Protein AF-A0A6P3ZCS9-F1 (afdb_monomer_lite)

Foldseek 3Di:
DPPPDPDDDPLVVLLVVLLVCLVVVHDCDVVNVVVPVVDPDDDLVSLLVSLLVLCVPQLAFPVNPPDPPDPDDDPPPPPDPVVVQVVCVVVVNDQDASNNRGDLVSLVSSLVSNVSSVVVCCPSVVDDDFLSSLLSNLLSCLSSVVVVVSVVSLVVCCPPPVRRNCDPVSVVSSVVSNVNRD

Radius of gyration: 18.43 Å; chains: 1; bounding box: 37×42×58 Å

Structure (mmCIF, N/CA/C/O backbone):
data_AF-A0A6P3ZCS9-F1
#
_entry.id   AF-A0A6P3ZCS9-F1
#
loop_
_atom_site.group_PDB
_atom_site.id
_atom_site.type_symbol
_atom_site.label_atom_id
_atom_site.label_alt_id
_atom_site.label_comp_id
_atom_site.label_asym_id
_atom_site.label_entity_id
_atom_site.label_seq_id
_atom_site.pdbx_PDB_ins_code
_atom_site.Cartn_x
_atom_site.Cartn_y
_atom_site.Cartn_z
_atom_site.occupancy
_atom_site.B_iso_or_equiv
_atom_site.auth_seq_id
_atom_site.auth_comp_id
_atom_site.auth_asym_id
_atom_site.auth_atom_id
_atom_site.pdbx_PDB_model_num
ATOM 1 N N . MET A 1 1 ? 21.134 29.056 2.744 1.00 33.09 1 MET A N 1
ATOM 2 C CA . MET A 1 1 ? 20.618 28.525 1.463 1.00 33.09 1 MET A CA 1
ATOM 3 C C . MET A 1 1 ? 19.295 27.826 1.720 1.00 33.09 1 MET A C 1
ATOM 5 O O . MET A 1 1 ? 19.280 26.776 2.348 1.00 33.09 1 MET A O 1
ATOM 9 N N . ILE A 1 2 ? 18.185 28.438 1.312 1.00 30.44 2 ILE A N 1
ATOM 10 C CA . ILE A 1 2 ? 16.867 27.798 1.343 1.00 30.44 2 ILE A CA 1
ATOM 11 C C . ILE A 1 2 ? 16.809 26.910 0.101 1.00 30.44 2 ILE A C 1
ATOM 13 O O . ILE A 1 2 ? 16.797 27.425 -1.012 1.00 30.44 2 ILE A O 1
ATOM 17 N N . ILE A 1 3 ? 16.833 25.589 0.285 1.00 31.48 3 ILE A N 1
ATOM 18 C CA . ILE A 1 3 ? 16.568 24.642 -0.801 1.00 31.48 3 ILE A CA 1
ATOM 19 C C . ILE A 1 3 ? 15.084 24.788 -1.137 1.00 31.48 3 ILE A C 1
ATOM 21 O O . ILE A 1 3 ? 14.209 24.279 -0.432 1.00 31.48 3 ILE A O 1
ATOM 25 N N . SER A 1 4 ? 14.797 25.562 -2.177 1.00 36.09 4 SER A N 1
ATOM 26 C CA . SER A 1 4 ? 13.486 25.655 -2.799 1.00 36.09 4 SER A CA 1
ATOM 27 C C . SER A 1 4 ? 13.073 24.253 -3.245 1.00 36.09 4 SER A C 1
ATOM 29 O O . SER A 1 4 ? 13.699 23.636 -4.104 1.00 36.09 4 SER A O 1
ATOM 31 N N . LYS A 1 5 ? 12.018 23.720 -2.622 1.00 42.19 5 LYS A N 1
ATOM 32 C CA . LYS A 1 5 ? 11.340 22.512 -3.105 1.00 42.19 5 LYS A CA 1
ATOM 33 C C . LYS A 1 5 ? 10.928 22.774 -4.557 1.00 42.19 5 LYS A C 1
ATOM 35 O O . LYS A 1 5 ? 10.315 23.818 -4.785 1.00 42.19 5 LYS A O 1
ATOM 40 N N . PRO A 1 6 ? 11.209 21.881 -5.520 1.00 42.66 6 PRO A N 1
ATOM 41 C CA . PRO A 1 6 ? 10.692 22.057 -6.867 1.00 42.66 6 PRO A CA 1
ATOM 42 C C . PRO A 1 6 ? 9.165 21.938 -6.805 1.00 42.66 6 PRO A C 1
ATOM 44 O O . PRO A 1 6 ? 8.604 20.858 -6.612 1.00 42.66 6 PRO A O 1
ATOM 47 N N . LEU A 1 7 ? 8.507 23.094 -6.871 1.00 48.47 7 LEU A N 1
ATOM 48 C CA . LEU A 1 7 ? 7.075 23.239 -7.070 1.00 48.47 7 LEU A CA 1
ATOM 49 C C . LEU A 1 7 ? 6.788 22.845 -8.525 1.00 48.47 7 LEU A C 1
ATOM 51 O O . LEU A 1 7 ? 7.455 23.335 -9.428 1.00 48.47 7 LEU A O 1
ATOM 55 N N . PHE A 1 8 ? 5.797 21.974 -8.715 1.00 45.19 8 PHE A N 1
ATOM 56 C CA . PHE A 1 8 ? 5.298 21.467 -10.003 1.00 45.19 8 PHE A CA 1
ATOM 57 C C . PHE A 1 8 ? 6.182 20.426 -10.697 1.00 45.19 8 PHE A C 1
ATOM 59 O O . PHE A 1 8 ? 6.884 20.669 -11.670 1.00 45.19 8 PHE A O 1
ATOM 66 N N . ARG A 1 9 ? 6.078 19.195 -10.197 1.00 54.91 9 ARG A N 1
ATOM 67 C CA . ARG A 1 9 ? 6.543 17.990 -10.883 1.00 54.91 9 ARG A CA 1
ATOM 68 C C . ARG A 1 9 ? 5.496 17.595 -11.932 1.00 54.91 9 ARG A C 1
ATOM 70 O O . ARG A 1 9 ? 4.351 17.374 -11.561 1.00 54.91 9 ARG A O 1
ATOM 77 N N . ASN A 1 10 ? 5.889 17.462 -13.200 1.00 57.50 10 ASN A N 1
ATOM 78 C CA . ASN A 1 10 ? 5.027 17.173 -14.366 1.00 57.50 10 ASN A CA 1
ATOM 79 C C . ASN A 1 10 ? 4.088 15.948 -14.247 1.00 57.50 10 ASN A C 1
ATOM 81 O O . ASN A 1 10 ? 3.240 15.749 -15.109 1.00 57.50 10 ASN A O 1
ATOM 85 N N . TYR A 1 11 ? 4.202 15.137 -13.191 1.00 64.06 11 TYR A N 1
ATOM 86 C CA . TYR A 1 11 ? 3.341 13.982 -12.922 1.00 64.06 11 TYR A CA 1
ATOM 87 C C . TYR A 1 11 ? 2.092 14.295 -12.074 1.00 64.06 11 TYR A C 1
ATOM 89 O O . TYR A 1 11 ? 1.208 13.446 -11.955 1.00 64.06 11 TYR A O 1
ATOM 97 N N . THR A 1 12 ? 1.990 15.482 -11.458 1.00 72.25 12 THR A N 1
ATOM 98 C CA . THR A 1 12 ? 0.801 15.885 -10.683 1.00 72.25 12 THR A CA 1
ATOM 99 C C . THR A 1 12 ? -0.527 15.787 -11.440 1.00 72.25 12 THR A C 1
ATOM 101 O O . THR A 1 12 ? -1.488 15.341 -10.811 1.00 72.25 12 THR A O 1
ATOM 104 N N . PRO A 1 13 ? -0.652 16.148 -12.736 1.00 78.12 13 PRO A N 1
ATOM 105 C CA . PRO A 1 13 ? -1.935 16.024 -13.430 1.00 78.12 13 PRO A CA 1
ATOM 106 C C . PRO A 1 13 ? -2.399 14.567 -13.534 1.00 78.12 13 PRO A C 1
ATOM 108 O O . PRO A 1 13 ? -3.564 14.282 -13.268 1.00 78.12 13 PRO A O 1
ATOM 111 N N . ILE A 1 14 ? -1.483 13.642 -13.821 1.00 80.25 14 ILE A N 1
ATOM 112 C CA . ILE A 1 14 ? -1.780 12.210 -13.963 1.00 80.25 14 ILE A CA 1
ATOM 113 C C . ILE A 1 14 ? -2.154 11.605 -12.613 1.00 80.25 14 ILE A C 1
ATOM 115 O O . ILE A 1 14 ? -3.175 10.929 -12.492 1.00 80.25 14 ILE A O 1
ATOM 119 N N . ALA A 1 15 ? -1.378 11.915 -11.571 1.00 81.75 15 ALA A N 1
ATOM 120 C CA . ALA A 1 15 ? -1.701 11.488 -10.216 1.00 81.75 15 ALA A CA 1
ATOM 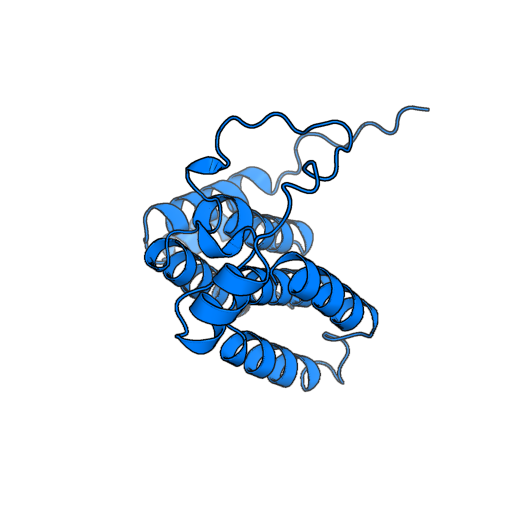121 C C . ALA A 1 15 ? -3.096 11.985 -9.790 1.00 81.75 15 ALA A C 1
ATOM 123 O O . ALA A 1 15 ? -3.881 11.215 -9.244 1.00 81.75 15 ALA A O 1
ATOM 124 N N . ASN A 1 16 ? -3.449 13.237 -10.101 1.00 84.25 16 ASN A N 1
ATOM 125 C CA . ASN A 1 16 ? -4.759 13.808 -9.777 1.00 84.25 16 ASN A CA 1
ATOM 126 C C . ASN A 1 16 ? -5.914 13.161 -10.560 1.00 84.25 16 ASN A C 1
ATOM 128 O O . ASN A 1 16 ? -6.985 12.946 -9.991 1.00 84.25 16 ASN A O 1
ATOM 132 N N . GLN A 1 17 ? -5.719 12.838 -11.842 1.00 86.06 17 GLN A N 1
ATOM 133 C CA . GLN A 1 17 ? -6.720 12.135 -12.657 1.00 86.06 17 GLN A CA 1
ATOM 134 C C . GLN A 1 17 ? -7.004 10.731 -12.110 1.00 86.06 17 GLN A C 1
ATOM 136 O O . GLN A 1 17 ? -8.166 10.351 -11.933 1.00 86.06 17 GLN A O 1
ATOM 141 N N . VAL A 1 18 ? -5.951 9.985 -11.770 1.00 88.06 18 VAL A N 1
ATOM 142 C CA . VAL A 1 18 ? -6.076 8.656 -11.157 1.00 88.06 18 VAL A CA 1
ATOM 143 C C . VAL A 1 18 ? -6.757 8.751 -9.795 1.00 88.06 18 VAL A C 1
ATOM 145 O O . VAL A 1 18 ? -7.712 8.021 -9.538 1.00 88.06 18 VAL A O 1
ATOM 148 N N . LEU A 1 19 ? -6.348 9.696 -8.946 1.00 88.00 19 LEU A N 1
ATOM 149 C CA . LEU A 1 19 ? -6.971 9.903 -7.636 1.00 88.00 19 LEU A CA 1
ATOM 150 C C . LEU A 1 19 ? -8.449 10.279 -7.749 1.00 88.00 19 LEU A C 1
ATOM 152 O O . LEU A 1 19 ? -9.268 9.801 -6.968 1.00 88.00 19 LEU A O 1
ATOM 156 N N . THR A 1 20 ? -8.815 11.093 -8.737 1.00 88.62 20 THR A N 1
ATOM 157 C CA . THR A 1 20 ? -10.216 11.449 -8.992 1.00 88.62 20 THR A CA 1
ATOM 158 C C . THR A 1 20 ? -11.020 10.221 -9.411 1.00 88.62 20 THR A C 1
ATOM 160 O O . THR A 1 20 ? -12.134 10.027 -8.930 1.00 88.62 20 THR A O 1
ATOM 163 N N . SER A 1 21 ? -10.441 9.352 -10.241 1.00 89.06 21 SER A N 1
ATOM 164 C CA . SER A 1 21 ? -11.065 8.088 -10.650 1.00 89.06 21 SER A CA 1
ATOM 165 C C . SER A 1 21 ? -11.267 7.149 -9.454 1.00 89.06 21 SER A C 1
ATOM 167 O O . SER A 1 21 ? -12.362 6.614 -9.280 1.00 89.06 21 SER A O 1
ATOM 169 N N . MET A 1 22 ? -10.268 7.039 -8.568 1.00 91.75 22 MET A N 1
ATOM 170 C CA . MET A 1 22 ? -10.375 6.295 -7.305 1.00 91.75 22 MET A CA 1
ATOM 171 C C . MET A 1 22 ? -11.500 6.838 -6.419 1.00 91.75 22 MET A C 1
ATOM 173 O O . MET A 1 22 ? -12.315 6.070 -5.912 1.00 91.75 22 MET A O 1
ATOM 177 N N . LEU A 1 23 ? -11.560 8.161 -6.235 1.00 89.25 23 LEU A N 1
ATOM 178 C CA . LEU A 1 23 ? -12.569 8.823 -5.400 1.00 89.25 23 LEU A CA 1
ATOM 179 C C . LEU A 1 23 ? -13.984 8.665 -5.958 1.00 89.25 23 LEU A C 1
ATOM 181 O O . LEU A 1 23 ? -14.934 8.519 -5.194 1.00 89.25 23 LEU A O 1
ATOM 185 N N . GLN A 1 24 ? -14.122 8.668 -7.282 1.00 89.69 24 GLN A N 1
ATOM 186 C CA . GLN A 1 24 ? -15.387 8.421 -7.971 1.00 89.69 24 GLN A CA 1
ATOM 187 C C . GLN A 1 24 ? -15.727 6.930 -8.080 1.00 89.69 24 GLN A C 1
ATOM 189 O O . GLN A 1 24 ? -16.755 6.594 -8.666 1.00 89.69 24 GLN A O 1
ATOM 194 N N . ASN A 1 25 ? -14.887 6.041 -7.535 1.00 89.38 25 ASN A N 1
ATOM 195 C CA . ASN A 1 25 ? -15.047 4.594 -7.618 1.00 89.38 25 ASN A CA 1
ATOM 196 C C . ASN A 1 25 ? -15.217 4.097 -9.071 1.00 89.38 25 ASN A C 1
ATOM 198 O O . ASN A 1 25 ? -15.995 3.181 -9.339 1.00 89.38 25 ASN A O 1
ATOM 202 N N . ARG A 1 26 ? -14.511 4.726 -10.018 1.00 87.88 26 ARG A N 1
ATOM 203 C CA . ARG A 1 26 ? -14.522 4.357 -11.439 1.00 87.88 26 ARG A CA 1
ATOM 204 C C . ARG A 1 26 ? -13.403 3.352 -11.734 1.00 87.88 26 ARG A C 1
ATOM 206 O O . ARG A 1 26 ? -12.346 3.451 -11.114 1.00 87.88 26 ARG A O 1
ATOM 213 N N . PRO A 1 27 ? -13.617 2.395 -12.653 1.00 85.19 27 PRO A N 1
ATOM 214 C CA . PRO A 1 27 ? -12.563 1.477 -13.072 1.00 85.19 27 PRO A CA 1
ATOM 215 C C . PRO A 1 27 ? -11.426 2.232 -13.771 1.00 85.19 27 PRO A C 1
ATOM 217 O O . PRO A 1 27 ? -11.658 3.254 -14.425 1.00 85.19 27 PRO A O 1
ATOM 220 N N . PHE A 1 28 ? -10.202 1.712 -13.664 1.00 83.25 28 PHE A N 1
ATOM 221 C CA . PHE A 1 28 ? -9.066 2.217 -14.434 1.00 83.25 28 PHE A CA 1
ATOM 222 C C . PHE A 1 28 ? -9.147 1.698 -15.880 1.00 83.25 28 PHE A C 1
ATOM 224 O O . PHE A 1 28 ? -8.565 0.676 -16.229 1.00 83.25 28 PHE A O 1
ATOM 231 N N . ASP A 1 29 ? -9.947 2.371 -16.707 1.00 73.00 29 ASP A N 1
ATOM 232 C CA . ASP A 1 29 ? -10.258 1.931 -18.072 1.00 73.00 29 ASP A CA 1
ATOM 233 C C . ASP A 1 29 ? -9.074 2.098 -19.050 1.00 73.00 29 ASP A C 1
ATOM 235 O O . ASP A 1 29 ? -8.198 2.947 -18.864 1.00 73.00 29 ASP A O 1
ATOM 239 N N . ALA A 1 30 ? -9.073 1.337 -20.147 1.00 63.94 30 ALA A N 1
ATOM 240 C CA . ALA A 1 30 ? -8.064 1.408 -21.205 1.00 63.94 30 ALA A CA 1
ATOM 241 C C . ALA A 1 30 ? -8.014 2.794 -21.878 1.00 63.94 30 ALA A C 1
ATOM 243 O O . ALA A 1 30 ? -6.956 3.235 -22.322 1.00 63.94 30 ALA A O 1
ATOM 244 N N . VAL A 1 31 ? -9.135 3.526 -21.901 1.00 63.00 31 VAL A N 1
ATOM 245 C CA . VAL A 1 31 ? -9.201 4.916 -22.390 1.00 63.00 31 VAL A CA 1
ATOM 246 C C . VAL A 1 31 ? -8.459 5.873 -21.451 1.00 63.00 31 VAL A C 1
ATOM 248 O O . VAL A 1 31 ? -7.712 6.740 -21.913 1.00 63.00 31 VAL A O 1
ATOM 251 N N . LEU A 1 32 ? -8.597 5.683 -20.131 1.00 68.06 32 LEU A N 1
ATOM 252 C CA . LEU A 1 32 ? -7.790 6.402 -19.142 1.00 68.06 32 LEU A CA 1
ATOM 253 C C . LEU A 1 32 ? -6.311 6.053 -19.347 1.00 68.06 32 LEU A C 1
ATOM 255 O O . LEU A 1 32 ? -5.476 6.956 -19.385 1.00 68.06 32 LEU A O 1
ATOM 259 N N . ALA A 1 33 ? -6.003 4.773 -19.580 1.00 63.91 33 ALA A N 1
ATOM 260 C CA . ALA A 1 33 ? -4.645 4.328 -19.860 1.00 63.91 33 ALA A CA 1
ATOM 261 C C . ALA A 1 33 ? -4.056 4.982 -21.118 1.00 63.91 33 ALA A C 1
ATOM 263 O O . ALA A 1 33 ? -2.931 5.465 -21.065 1.00 63.91 33 ALA A O 1
ATOM 264 N N . GLY A 1 34 ? -4.823 5.091 -22.206 1.00 61.16 34 GLY A N 1
ATOM 265 C CA . GLY A 1 34 ? -4.412 5.759 -23.443 1.00 61.16 34 GLY A CA 1
ATOM 266 C C . GLY A 1 34 ? -4.150 7.257 -23.265 1.00 61.16 34 GLY A C 1
ATOM 267 O O . GLY A 1 34 ? -3.137 7.759 -23.744 1.00 61.16 34 GLY A O 1
ATOM 268 N N . SER A 1 35 ? -5.003 7.959 -22.508 1.00 61.81 35 SER A N 1
ATOM 269 C CA . SER A 1 35 ? -4.813 9.389 -22.201 1.00 61.81 35 SER A CA 1
ATOM 270 C C . SER A 1 35 ? -3.584 9.668 -21.323 1.00 61.81 35 SER A C 1
ATOM 272 O O . SER A 1 35 ? -2.949 10.714 -21.442 1.00 61.81 35 SER A O 1
ATOM 274 N N . VAL A 1 36 ? -3.225 8.712 -20.459 1.00 62.53 36 VAL A N 1
ATOM 275 C CA . VAL A 1 36 ? -2.048 8.781 -19.586 1.00 62.53 36 VAL A CA 1
ATOM 276 C C . VAL A 1 36 ? -0.782 8.327 -20.329 1.00 62.53 36 VAL A C 1
ATOM 278 O O . VAL A 1 36 ? 0.287 8.904 -20.131 1.00 62.53 36 VAL A O 1
ATOM 281 N N . ALA A 1 37 ? -0.894 7.341 -21.226 1.00 58.47 37 ALA A N 1
ATOM 282 C CA . ALA A 1 37 ? 0.208 6.754 -21.994 1.00 58.47 37 ALA A CA 1
ATOM 283 C C . ALA A 1 37 ? 0.780 7.689 -23.069 1.00 58.47 37 ALA A C 1
ATOM 285 O O . ALA A 1 37 ? 1.969 7.606 -23.364 1.00 58.47 37 ALA A O 1
ATOM 286 N N . THR A 1 38 ? -0.011 8.625 -23.614 1.00 56.47 38 THR A N 1
ATOM 287 C CA . THR A 1 38 ? 0.497 9.652 -24.550 1.00 56.47 38 THR A CA 1
ATOM 288 C C . THR A 1 38 ? 1.551 10.576 -23.927 1.00 56.47 38 THR A C 1
ATOM 290 O O . THR A 1 38 ? 2.255 11.292 -24.635 1.00 56.47 38 THR A O 1
ATOM 293 N N . SER A 1 39 ? 1.705 10.523 -22.602 1.00 55.09 39 SER A N 1
ATOM 294 C CA . SER A 1 39 ? 2.820 11.091 -21.851 1.00 55.09 39 SER A CA 1
ATOM 295 C C . SER A 1 39 ? 3.642 9.970 -21.200 1.00 55.09 39 SER A C 1
ATOM 297 O O . SER A 1 39 ?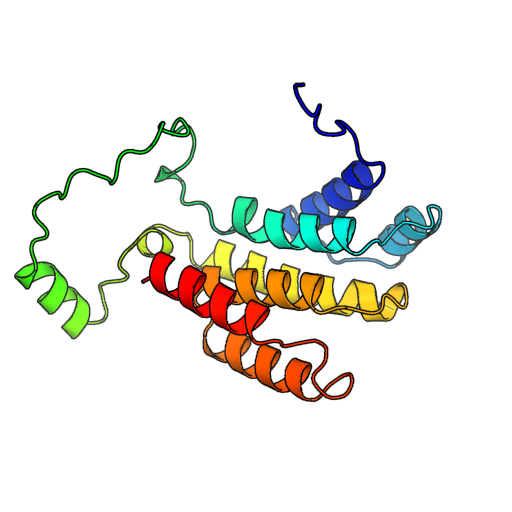 3.222 9.417 -20.190 1.00 55.09 39 SER A O 1
ATOM 299 N N . ASN A 1 40 ? 4.828 9.643 -21.724 1.00 54.66 40 ASN A N 1
ATOM 300 C CA . ASN A 1 40 ? 5.818 8.726 -21.118 1.00 54.66 40 ASN A CA 1
ATOM 301 C C . ASN A 1 40 ? 6.155 9.075 -19.641 1.00 54.66 40 ASN A C 1
ATOM 303 O O . ASN A 1 40 ? 7.141 9.771 -19.403 1.00 54.66 40 ASN A O 1
ATOM 307 N N . SER A 1 41 ? 5.370 8.682 -18.627 1.00 68.75 41 SER A N 1
ATOM 308 C CA . SER A 1 41 ? 5.440 9.431 -17.349 1.00 68.75 41 SER A CA 1
ATOM 309 C C . SER A 1 41 ? 5.118 8.696 -16.045 1.00 68.75 41 SER A C 1
ATOM 311 O O . SER A 1 41 ? 5.041 9.346 -14.997 1.00 68.75 41 SER A O 1
ATOM 313 N N . TRP A 1 42 ? 5.017 7.364 -16.033 1.00 81.38 42 TRP A N 1
ATOM 314 C CA . TRP A 1 42 ? 5.001 6.643 -14.756 1.00 81.38 42 TRP A CA 1
ATOM 315 C C . TRP A 1 42 ? 6.413 6.536 -14.187 1.00 81.38 42 TRP A C 1
ATOM 317 O O . TRP A 1 42 ? 7.186 5.645 -14.525 1.00 81.38 42 TRP A O 1
ATOM 327 N N . THR A 1 43 ? 6.755 7.479 -13.312 1.00 88.88 43 THR A N 1
ATOM 328 C CA . THR A 1 43 ? 7.980 7.423 -12.513 1.00 88.88 43 THR A CA 1
ATOM 329 C C . THR A 1 43 ? 7.702 6.834 -11.133 1.00 88.88 43 THR A C 1
ATOM 331 O O . THR A 1 43 ? 6.570 6.857 -10.638 1.00 88.88 43 THR A O 1
ATOM 334 N N . THR A 1 44 ? 8.758 6.360 -10.466 1.00 91.62 44 THR A N 1
ATOM 335 C CA . THR A 1 44 ? 8.717 5.926 -9.055 1.00 91.62 44 THR A CA 1
ATOM 336 C C . THR A 1 44 ? 8.022 6.964 -8.177 1.00 91.62 44 THR A C 1
ATOM 338 O O . THR A 1 44 ? 7.218 6.633 -7.306 1.00 91.62 44 THR A O 1
ATOM 341 N N . GLU A 1 45 ? 8.301 8.238 -8.426 1.00 90.50 45 GLU A N 1
ATOM 342 C CA . GLU A 1 45 ? 7.743 9.377 -7.716 1.00 90.50 45 GLU A CA 1
ATOM 343 C C . GLU A 1 45 ? 6.241 9.537 -7.941 1.00 90.50 45 GLU A C 1
ATOM 345 O O . GLU A 1 45 ? 5.522 9.811 -6.980 1.00 90.50 45 GLU A O 1
ATOM 350 N N . ALA A 1 46 ? 5.780 9.380 -9.185 1.00 89.81 46 ALA A N 1
ATOM 351 C CA . ALA A 1 46 ? 4.376 9.514 -9.552 1.00 89.81 46 ALA A CA 1
ATOM 352 C C . ALA A 1 46 ? 3.533 8.425 -8.877 1.00 89.81 46 ALA A C 1
ATOM 354 O O . ALA A 1 46 ? 2.562 8.732 -8.185 1.00 89.81 46 ALA A O 1
ATOM 355 N N . VAL A 1 47 ? 3.969 7.167 -8.993 1.00 92.69 47 VAL A N 1
ATOM 356 C CA . VAL A 1 47 ? 3.325 6.012 -8.346 1.00 92.69 47 VAL A CA 1
ATOM 357 C C . VAL A 1 47 ? 3.318 6.185 -6.827 1.00 92.69 47 VAL A C 1
ATOM 359 O O . VAL A 1 47 ? 2.279 6.043 -6.184 1.00 92.69 47 VAL A O 1
ATOM 362 N N . SER A 1 48 ? 4.456 6.579 -6.248 1.00 93.69 48 SER A N 1
ATOM 363 C CA . SER A 1 48 ? 4.561 6.828 -4.807 1.00 93.69 48 SER A CA 1
ATOM 364 C C . SER A 1 48 ? 3.617 7.937 -4.331 1.00 93.69 48 SER A C 1
ATOM 366 O O . SER A 1 48 ? 3.055 7.832 -3.244 1.00 93.69 48 SER A O 1
ATOM 368 N N . GLU A 1 49 ? 3.430 9.012 -5.104 1.00 91.69 49 GLU A N 1
ATOM 369 C CA . GLU A 1 49 ? 2.530 10.102 -4.707 1.00 91.69 49 GLU A CA 1
ATOM 370 C C . GLU A 1 49 ? 1.058 9.686 -4.746 1.00 91.69 49 GLU A C 1
ATOM 372 O O . GLU A 1 49 ? 0.308 10.059 -3.839 1.00 91.69 49 GLU A O 1
ATOM 377 N N . VAL A 1 50 ? 0.651 8.879 -5.732 1.00 93.62 50 VAL A N 1
ATOM 378 C CA . VAL A 1 50 ? -0.701 8.300 -5.770 1.00 93.62 50 VAL A CA 1
ATOM 379 C C . VAL A 1 50 ? -0.929 7.430 -4.533 1.00 93.62 50 VAL A C 1
ATOM 381 O O . VAL A 1 50 ? -1.885 7.667 -3.794 1.00 93.62 50 VAL A O 1
ATOM 384 N N . LEU A 1 51 ? -0.011 6.504 -4.231 1.00 95.12 51 LEU A N 1
ATOM 385 C CA . LEU A 1 51 ? -0.108 5.622 -3.061 1.00 95.12 51 LEU A CA 1
ATOM 386 C C . LEU A 1 51 ? -0.183 6.412 -1.744 1.00 95.12 51 LEU A C 1
ATOM 388 O O . LEU A 1 51 ? -1.090 6.199 -0.937 1.00 95.12 51 LEU A O 1
ATOM 392 N N . ARG A 1 52 ? 0.696 7.404 -1.541 1.00 91.81 52 ARG A N 1
ATOM 393 C CA . ARG A 1 52 ? 0.643 8.282 -0.354 1.00 91.81 52 ARG A CA 1
ATOM 394 C C . ARG A 1 52 ? -0.674 9.038 -0.246 1.00 91.81 52 ARG A C 1
ATOM 396 O O . ARG A 1 52 ? -1.161 9.285 0.860 1.00 91.81 52 ARG A O 1
ATOM 403 N N . SER A 1 53 ? -1.236 9.433 -1.382 1.00 91.88 53 SER A N 1
ATOM 404 C CA . SER A 1 53 ? -2.485 10.182 -1.440 1.00 91.88 53 SER A CA 1
ATOM 405 C C . SER A 1 53 ? -3.692 9.332 -1.057 1.00 91.88 53 SER A C 1
ATOM 407 O O . SER A 1 53 ? -4.590 9.865 -0.408 1.00 91.88 53 SER A O 1
ATOM 409 N N . VAL A 1 54 ? -3.688 8.019 -1.317 1.00 93.19 54 VAL A N 1
ATOM 410 C CA . VAL A 1 54 ? -4.760 7.112 -0.859 1.00 93.19 54 VAL A CA 1
ATOM 411 C C . VAL A 1 54 ? -4.976 7.248 0.646 1.00 93.19 54 VAL A C 1
ATOM 413 O O . VAL A 1 54 ? -6.083 7.537 1.098 1.00 93.19 54 VAL A O 1
ATOM 416 N N . SER A 1 55 ? -3.901 7.144 1.432 1.00 88.06 55 SER A N 1
ATOM 417 C CA . SER A 1 55 ? -3.997 7.288 2.890 1.00 88.06 55 SER A CA 1
ATOM 418 C C . SER A 1 55 ? -4.503 8.670 3.316 1.00 88.06 55 SER A C 1
ATOM 420 O O . SER A 1 55 ? -5.182 8.799 4.332 1.00 88.06 55 SER A O 1
ATOM 422 N N . ARG A 1 56 ? -4.195 9.724 2.549 1.00 87.12 56 ARG A N 1
ATOM 423 C CA . ARG A 1 56 ? -4.668 11.083 2.845 1.00 87.12 56 ARG A CA 1
ATOM 424 C C . ARG A 1 56 ? -6.155 11.251 2.549 1.00 87.12 56 ARG A C 1
ATOM 426 O O . ARG A 1 56 ? -6.821 11.922 3.320 1.00 87.12 56 ARG A O 1
ATOM 433 N N . PHE A 1 57 ? -6.675 10.678 1.472 1.00 88.31 57 PHE A N 1
ATOM 434 C CA . PHE A 1 57 ? -8.058 10.928 1.063 1.00 88.31 57 PHE A CA 1
ATOM 435 C C . PHE A 1 57 ? -9.060 9.919 1.631 1.00 88.31 57 PHE A C 1
ATOM 437 O O . PHE A 1 57 ? -10.171 10.306 1.986 1.00 88.31 57 PHE A O 1
ATOM 444 N N . PHE A 1 58 ? -8.673 8.650 1.767 1.00 89.81 58 PHE A N 1
ATOM 445 C CA . PHE A 1 58 ? -9.582 7.586 2.201 1.00 89.81 58 PHE A CA 1
ATOM 446 C C . PHE A 1 58 ? -9.520 7.313 3.705 1.00 89.81 58 PHE A C 1
ATOM 448 O O . PHE A 1 58 ? -10.516 6.890 4.287 1.00 89.81 58 PHE A O 1
ATOM 455 N N . PHE A 1 59 ? -8.369 7.544 4.352 1.00 87.88 59 PHE A N 1
ATOM 456 C CA . PHE A 1 59 ? -8.158 7.155 5.757 1.00 87.88 59 PHE A CA 1
ATOM 457 C C . PHE A 1 59 ? -8.235 8.345 6.724 1.00 87.88 59 PHE A C 1
ATOM 459 O O . PHE A 1 59 ? -8.001 8.195 7.924 1.00 87.88 59 PHE A O 1
ATOM 466 N N . GLN A 1 60 ? -8.545 9.549 6.242 1.00 80.19 60 GLN A N 1
ATOM 467 C CA . GLN A 1 60 ? -8.770 10.685 7.130 1.00 80.19 60 GLN A CA 1
ATOM 468 C C . GLN A 1 60 ? -10.100 10.534 7.865 1.00 80.19 60 GLN A C 1
ATOM 470 O O . GLN A 1 60 ? -11.153 10.338 7.260 1.00 80.19 60 GLN A O 1
ATOM 475 N N . SER A 1 61 ? -10.059 10.682 9.191 1.00 70.50 61 SER A N 1
ATOM 476 C CA . SER A 1 61 ? -11.295 10.826 9.957 1.00 70.50 61 SER A CA 1
ATOM 477 C C . SER A 1 61 ? -11.921 12.197 9.668 1.00 70.50 61 SER A C 1
ATOM 479 O O . SER A 1 61 ? -11.189 13.192 9.563 1.00 70.50 61 SER A O 1
ATOM 481 N N . PRO A 1 62 ? -13.256 12.319 9.659 1.00 64.38 62 PRO A N 1
ATOM 482 C CA . PRO A 1 62 ? -13.923 13.622 9.603 1.00 64.38 62 PRO A CA 1
ATOM 483 C C . PRO A 1 62 ? -13.455 14.571 10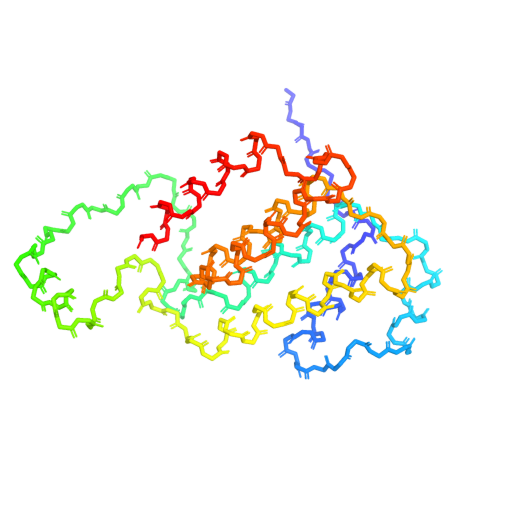.721 1.00 64.38 62 PRO A C 1
ATOM 485 O O . PRO A 1 62 ? -13.362 15.777 10.526 1.00 64.38 62 PRO A O 1
ATOM 488 N N . ARG A 1 63 ? -13.060 14.014 11.876 1.00 62.19 63 ARG A N 1
ATOM 489 C CA . ARG A 1 63 ? -12.532 14.750 13.041 1.00 62.19 63 ARG A CA 1
ATOM 490 C C . ARG A 1 63 ? -11.138 15.354 12.822 1.00 62.19 63 ARG A C 1
ATOM 492 O O . ARG A 1 63 ? -10.663 16.113 13.665 1.00 62.19 63 ARG A O 1
ATOM 499 N N . SER A 1 64 ? -10.459 14.993 11.734 1.00 59.72 64 SER A N 1
ATOM 500 C CA . SER A 1 64 ? -9.123 15.491 11.382 1.00 59.72 64 SER A CA 1
ATOM 501 C C . SER A 1 64 ? -9.123 16.602 10.326 1.00 59.72 64 SER A C 1
ATOM 503 O O . SER A 1 64 ? -8.075 17.203 10.089 1.00 59.72 64 SER A O 1
ATOM 505 N N . ILE A 1 65 ? -10.283 16.932 9.746 1.00 59.09 65 ILE A N 1
ATOM 506 C CA . ILE A 1 65 ? -10.433 18.010 8.760 1.00 59.09 65 ILE A CA 1
ATOM 507 C C . ILE A 1 65 ? -10.340 19.369 9.473 1.00 59.09 65 ILE A C 1
ATOM 509 O O . ILE A 1 65 ? -10.994 19.595 10.487 1.00 59.09 65 ILE A O 1
ATOM 513 N N . GLY A 1 66 ? -9.498 20.275 8.966 1.00 53.75 66 GLY A N 1
ATOM 514 C CA . GLY A 1 66 ? -9.351 21.637 9.500 1.00 53.75 66 GLY A CA 1
ATOM 515 C C . GLY A 1 66 ? -8.444 21.781 10.731 1.00 53.75 66 GLY A C 1
ATOM 516 O O . GLY A 1 66 ? -8.262 22.895 11.220 1.00 53.75 66 GLY A O 1
ATOM 517 N N . ARG A 1 67 ? -7.819 20.702 11.230 1.00 55.06 67 ARG A N 1
ATOM 518 C CA . ARG A 1 67 ? -6.806 20.826 12.293 1.00 55.06 67 ARG A CA 1
ATOM 519 C C . ARG A 1 67 ? -5.516 21.396 11.701 1.00 55.06 67 ARG A C 1
ATOM 521 O O . ARG A 1 67 ? -4.933 20.809 10.790 1.00 55.06 67 ARG A O 1
ATOM 528 N N . GLN A 1 68 ? -5.052 22.531 12.224 1.00 55.22 68 GLN A N 1
ATOM 529 C CA . GLN A 1 68 ? -3.745 23.082 11.861 1.00 55.22 68 GLN A CA 1
ATOM 530 C C . GLN A 1 68 ? -2.645 22.047 12.150 1.00 55.22 68 GLN A C 1
ATOM 532 O O . GLN A 1 68 ? -2.699 21.341 13.161 1.00 55.22 68 GLN A O 1
ATOM 537 N N . LYS A 1 69 ? -1.629 21.960 11.276 1.00 49.38 69 LYS A N 1
ATOM 538 C CA . LYS A 1 69 ? -0.389 21.225 11.573 1.00 49.38 69 LYS A CA 1
ATOM 539 C C . LYS A 1 69 ? 0.282 21.909 12.762 1.00 49.38 69 LYS A C 1
ATOM 541 O O . LYS A 1 69 ? 1.034 22.862 12.586 1.00 49.38 69 LYS A O 1
ATOM 546 N N . GLY A 1 70 ? -0.034 21.450 13.968 1.00 51.97 70 GLY A N 1
ATOM 547 C CA . GLY A 1 70 ? 0.577 21.960 15.185 1.00 51.97 70 GLY A CA 1
ATOM 548 C C . GLY A 1 70 ? 2.094 21.794 15.126 1.00 51.97 70 GLY A C 1
ATOM 549 O O . GLY A 1 70 ? 2.608 20.757 14.697 1.00 51.97 70 GLY A O 1
ATOM 550 N N . PHE A 1 71 ? 2.812 22.821 15.568 1.00 52.62 71 PHE A N 1
ATOM 551 C CA . PHE A 1 71 ? 4.253 22.790 15.771 1.00 52.62 71 PHE A CA 1
ATOM 552 C C . PHE A 1 71 ? 4.526 21.890 16.985 1.00 52.62 71 PHE A C 1
ATOM 554 O O . PHE A 1 71 ? 4.535 22.367 18.105 1.00 52.62 71 PHE A O 1
ATOM 561 N N . ARG A 1 72 ? 4.602 20.566 16.778 1.00 58.62 72 ARG A N 1
ATOM 562 C CA . ARG A 1 72 ? 4.819 19.535 17.816 1.00 58.62 72 ARG A CA 1
ATOM 563 C C . ARG A 1 72 ? 4.115 19.806 19.151 1.00 58.62 72 ARG A C 1
ATOM 565 O O . ARG A 1 72 ? 4.725 20.305 20.083 1.00 58.62 72 ARG A O 1
ATOM 572 N N . HIS A 1 73 ? 2.907 19.296 19.322 1.00 44.88 73 HIS A N 1
ATOM 573 C CA . HIS A 1 73 ? 2.453 18.955 20.664 1.00 44.88 73 HIS A CA 1
ATOM 574 C C . HIS A 1 73 ? 1.944 17.528 20.596 1.00 44.88 73 HIS A C 1
ATOM 576 O O . HIS A 1 73 ? 0.947 17.253 19.928 1.00 44.88 73 HIS A O 1
ATOM 582 N N . ARG A 1 74 ? 2.657 16.608 21.267 1.00 51.31 74 ARG A N 1
ATOM 583 C CA . ARG A 1 74 ? 2.021 15.382 21.758 1.00 51.31 74 ARG A CA 1
ATOM 584 C C . ARG A 1 74 ? 0.673 15.837 22.306 1.00 51.31 74 ARG A C 1
ATOM 586 O O . ARG A 1 74 ? 0.650 16.803 23.074 1.00 51.31 74 ARG A O 1
ATOM 593 N N . SER A 1 75 ? -0.426 15.234 21.858 1.00 48.19 75 SER A N 1
ATOM 594 C CA . SER A 1 75 ? -1.715 15.480 22.502 1.00 48.19 75 SER A CA 1
ATOM 595 C C . SER A 1 75 ? -1.472 15.413 24.010 1.00 48.19 75 SER A C 1
ATOM 597 O O . SER A 1 75 ? -0.752 14.491 24.420 1.00 48.19 75 SER A O 1
ATOM 599 N N . PRO A 1 76 ? -1.969 16.380 24.815 1.00 47.50 76 PRO A N 1
ATOM 600 C CA . PRO A 1 76 ? -1.868 16.274 26.262 1.00 47.50 76 PRO A CA 1
ATOM 601 C C . PRO A 1 76 ? -2.243 14.842 26.612 1.00 47.50 76 PRO A C 1
ATOM 603 O O . PRO A 1 76 ? -3.186 14.321 26.004 1.00 47.50 76 PRO A O 1
ATOM 606 N N . LEU A 1 77 ? -1.473 14.189 27.485 1.00 50.41 77 LEU A N 1
ATOM 607 C CA . LEU A 1 77 ? -1.860 12.909 28.067 1.00 50.41 77 LEU A CA 1
ATOM 608 C C . LEU A 1 77 ? -3.185 13.158 28.793 1.00 50.41 77 LEU A C 1
ATOM 610 O O . LEU A 1 77 ? -3.223 13.413 29.990 1.00 50.41 77 LEU A O 1
ATOM 614 N N . LYS A 1 78 ? -4.284 13.170 28.037 1.00 52.31 78 LYS A N 1
ATOM 615 C CA . LYS A 1 78 ? -5.634 13.060 28.546 1.00 52.31 78 LYS A CA 1
ATOM 616 C C . LYS A 1 78 ? -5.545 11.774 29.341 1.00 52.31 78 LYS A C 1
ATOM 618 O O . LYS A 1 78 ? -5.179 10.760 28.746 1.00 52.31 78 LYS A O 1
ATOM 623 N N . GLN A 1 79 ? -5.692 11.858 30.664 1.00 56.59 79 GLN A N 1
ATOM 624 C CA . GLN A 1 79 ? -5.519 10.703 31.537 1.00 56.59 79 GLN A CA 1
ATOM 625 C C . GLN A 1 79 ? -6.359 9.572 30.954 1.00 56.59 79 GLN A C 1
ATOM 627 O O . GLN A 1 79 ? -7.586 9.656 30.910 1.00 56.59 79 GLN A O 1
ATOM 632 N N . ARG A 1 80 ? -5.674 8.588 30.369 1.00 61.84 80 ARG A N 1
ATOM 633 C CA . ARG A 1 80 ? -6.324 7.454 29.732 1.00 61.84 80 ARG A CA 1
ATOM 634 C C . ARG A 1 80 ? -7.007 6.695 30.847 1.00 61.84 80 ARG A C 1
ATOM 636 O O . ARG A 1 80 ? -6.370 6.379 31.853 1.00 61.84 80 ARG A O 1
ATOM 643 N N . ASN A 1 81 ? -8.292 6.419 30.684 1.00 70.19 81 ASN A N 1
ATOM 644 C CA . ASN A 1 81 ? -8.980 5.532 31.601 1.00 70.19 81 ASN A CA 1
ATOM 645 C C . ASN A 1 81 ? -8.599 4.098 31.226 1.00 70.19 81 ASN A C 1
ATOM 647 O O . ASN A 1 81 ? -9.314 3.430 30.488 1.00 70.19 81 ASN A O 1
ATOM 651 N N . LEU A 1 82 ? -7.427 3.653 31.691 1.00 68.56 82 LEU A N 1
ATOM 652 C CA . LEU A 1 82 ? -6.852 2.352 31.335 1.00 68.56 82 LEU A CA 1
ATOM 653 C C . LEU A 1 82 ? -7.796 1.190 31.655 1.00 68.56 82 LEU A C 1
ATOM 655 O O . LEU A 1 82 ? -7.768 0.182 30.959 1.00 68.56 82 LEU A O 1
ATOM 659 N N . LYS A 1 83 ? -8.651 1.341 32.674 1.00 77.00 83 LYS A N 1
ATOM 660 C CA . LYS A 1 83 ? -9.652 0.336 33.032 1.00 77.00 83 LYS A CA 1
ATOM 661 C C . LYS A 1 83 ? -10.751 0.240 31.978 1.00 77.00 83 LYS A C 1
ATOM 663 O O . LYS A 1 83 ? -10.984 -0.834 31.447 1.00 77.00 83 LYS A O 1
ATOM 668 N N . GLU A 1 84 ? -11.342 1.369 31.600 1.00 72.62 84 GLU A N 1
ATOM 669 C CA . GLU A 1 84 ? -12.359 1.413 30.543 1.00 72.62 84 GLU A CA 1
ATOM 670 C C . GLU A 1 84 ? -11.791 1.013 29.174 1.00 72.62 84 GLU A C 1
ATOM 672 O O . GLU A 1 84 ? -12.463 0.352 28.387 1.00 72.62 84 GLU A O 1
ATOM 677 N N . GLU A 1 85 ? -10.543 1.379 28.882 1.00 70.00 85 GLU A N 1
ATOM 678 C CA . GLU A 1 85 ? -9.867 0.929 27.669 1.00 70.00 85 GLU A CA 1
ATOM 679 C C . GLU A 1 85 ? -9.615 -0.588 27.694 1.00 70.00 85 GLU A C 1
ATOM 681 O O . GLU A 1 85 ? -9.897 -1.267 26.711 1.00 70.00 85 GLU A O 1
ATOM 686 N N . SER A 1 86 ? -9.156 -1.142 28.818 1.00 70.25 86 SER A N 1
ATOM 687 C CA . SER A 1 86 ? -8.977 -2.589 28.987 1.00 70.25 86 SER A CA 1
ATOM 688 C C . SER A 1 86 ? -10.301 -3.345 28.863 1.00 70.25 86 SER A C 1
ATOM 690 O O . SER A 1 86 ? -10.339 -4.390 28.222 1.00 70.25 86 SER A O 1
ATOM 692 N N . ASP A 1 87 ? -11.386 -2.806 29.422 1.00 77.44 87 ASP A N 1
ATOM 693 C CA . ASP A 1 87 ? -12.725 -3.398 29.351 1.00 77.44 87 ASP A CA 1
ATOM 694 C C . ASP A 1 87 ? -13.297 -3.328 27.929 1.00 77.44 87 ASP A C 1
ATOM 696 O O . ASP A 1 87 ? -13.927 -4.262 27.441 1.00 77.44 87 ASP A O 1
ATOM 700 N N . ARG A 1 88 ? -13.076 -2.230 27.203 1.00 72.19 88 ARG A N 1
ATOM 701 C CA . ARG A 1 88 ? -13.494 -2.144 25.798 1.00 72.19 88 ARG A CA 1
ATOM 702 C C . ARG A 1 88 ? -12.618 -3.017 24.896 1.00 72.19 88 ARG A C 1
ATOM 704 O O . ARG A 1 88 ? -13.130 -3.548 23.916 1.00 72.19 88 ARG A O 1
ATOM 711 N N . PHE A 1 89 ? -11.330 -3.173 25.203 1.00 68.06 89 PHE A N 1
ATOM 712 C CA . PHE A 1 89 ? -10.424 -4.067 24.479 1.00 68.06 89 PHE A CA 1
ATOM 713 C C . PHE A 1 89 ? -10.793 -5.538 24.696 1.00 68.06 89 PHE A C 1
ATOM 715 O O . PHE A 1 89 ? -10.899 -6.279 23.723 1.00 68.06 89 PHE A O 1
ATOM 722 N N . SER A 1 90 ? -11.068 -5.953 25.938 1.00 72.62 90 SER A N 1
ATOM 723 C CA . SER A 1 90 ? -11.500 -7.323 26.254 1.00 72.62 90 SER A CA 1
ATOM 724 C C . SER A 1 90 ? -12.839 -7.682 25.604 1.00 72.62 90 SER A C 1
ATOM 726 O O . SER A 1 90 ? -13.046 -8.827 25.217 1.00 72.62 90 SER A O 1
ATOM 728 N N . ASN A 1 91 ? -13.706 -6.689 25.401 1.00 74.75 91 ASN A N 1
ATOM 729 C CA . ASN A 1 91 ? -14.960 -6.835 24.664 1.00 74.75 91 ASN A CA 1
ATOM 730 C C . ASN A 1 91 ? -14.810 -6.670 23.135 1.00 74.75 91 ASN A C 1
ATOM 732 O O . ASN A 1 91 ? -15.809 -6.718 22.420 1.00 74.75 91 ASN A O 1
ATOM 736 N N . GLY A 1 92 ? -13.597 -6.440 22.613 1.00 62.91 92 GLY A N 1
ATOM 737 C CA . GLY A 1 92 ? -13.335 -6.252 21.177 1.00 62.91 92 GLY A CA 1
ATOM 738 C C . GLY A 1 92 ? -13.897 -4.953 20.580 1.00 62.91 92 GLY A C 1
ATOM 739 O O . GLY A 1 92 ? -13.972 -4.807 19.364 1.00 62.91 92 GLY A O 1
ATOM 740 N N . VAL A 1 93 ? -14.304 -4.004 21.425 1.00 65.38 93 VAL A N 1
ATOM 741 C CA . VAL A 1 93 ? -14.961 -2.742 21.043 1.00 65.38 93 VAL A CA 1
ATOM 742 C C . VAL A 1 93 ? -13.946 -1.611 20.840 1.00 65.38 93 VAL A C 1
ATOM 744 O O . VAL A 1 93 ? -14.235 -0.625 20.160 1.00 65.38 93 VAL A O 1
ATOM 747 N N . LEU A 1 94 ? -12.752 -1.716 21.429 1.00 62.28 94 LEU A N 1
ATOM 748 C CA . LEU A 1 94 ? -11.760 -0.647 21.369 1.00 62.28 94 LEU A CA 1
ATOM 749 C C . LEU A 1 94 ? -10.798 -0.799 20.193 1.00 62.28 94 LEU A C 1
ATOM 751 O O . LEU A 1 94 ? -9.805 -1.514 20.276 1.00 62.28 94 LEU A O 1
ATOM 755 N N . VAL A 1 95 ? -11.029 -0.015 19.147 1.00 59.62 95 VAL A N 1
ATOM 756 C CA . VAL A 1 95 ? -9.941 0.429 18.272 1.00 59.62 95 VAL A CA 1
ATOM 757 C C . VAL A 1 95 ? -9.328 1.660 18.943 1.00 59.62 95 VAL A C 1
ATOM 759 O O . VAL A 1 95 ? -10.051 2.583 19.321 1.00 59.62 95 VAL A O 1
ATOM 762 N N . LEU A 1 96 ? -8.016 1.658 19.171 1.00 63.44 96 LEU A N 1
ATOM 763 C CA . LEU A 1 96 ? -7.287 2.805 19.716 1.00 63.44 96 LEU A CA 1
ATOM 764 C C . LEU A 1 96 ? -6.697 3.653 18.582 1.00 63.44 96 LEU A C 1
ATOM 766 O O . LEU A 1 96 ? -6.643 3.244 17.427 1.00 63.44 96 LEU A O 1
ATOM 770 N N . GLY A 1 97 ? -6.272 4.872 18.915 1.00 64.50 97 GLY A N 1
ATOM 771 C CA . GLY A 1 97 ? -5.532 5.723 17.983 1.00 64.50 97 GLY A CA 1
ATOM 772 C C . GLY A 1 97 ? -6.370 6.324 16.842 1.00 64.50 97 GLY A C 1
ATOM 773 O O . GLY A 1 97 ? -7.603 6.356 16.896 1.00 64.50 97 GLY A O 1
ATOM 774 N N . PRO A 1 98 ? -5.711 6.877 15.808 1.00 63.78 98 PRO A N 1
ATOM 775 C CA . PRO A 1 98 ? -6.382 7.515 14.673 1.00 63.78 98 PRO A CA 1
ATOM 776 C C . PRO A 1 98 ? -7.309 6.573 13.892 1.00 63.78 98 PRO A C 1
ATOM 778 O O . PRO A 1 98 ? -8.311 7.039 13.342 1.00 63.78 98 PRO A O 1
ATOM 781 N N . ALA A 1 99 ? -7.000 5.271 13.870 1.00 66.25 99 ALA A N 1
ATOM 782 C CA . ALA A 1 99 ? -7.777 4.238 13.188 1.00 66.25 99 ALA A CA 1
ATOM 783 C C . ALA A 1 99 ? -9.212 4.110 13.733 1.00 66.25 99 ALA A C 1
ATOM 785 O O . ALA A 1 99 ? -10.144 3.892 12.961 1.00 66.25 99 ALA A O 1
ATOM 786 N N . ALA A 1 100 ? -9.416 4.369 15.028 1.00 68.56 100 ALA A N 1
ATOM 787 C CA . ALA A 1 100 ? -10.703 4.267 15.727 1.00 68.56 100 ALA A CA 1
ATOM 788 C C . ALA A 1 100 ? -11.804 5.213 15.233 1.00 68.56 100 ALA A C 1
ATOM 790 O O . ALA A 1 100 ? -12.969 5.097 15.612 1.00 68.56 100 ALA A O 1
ATOM 791 N N . HIS A 1 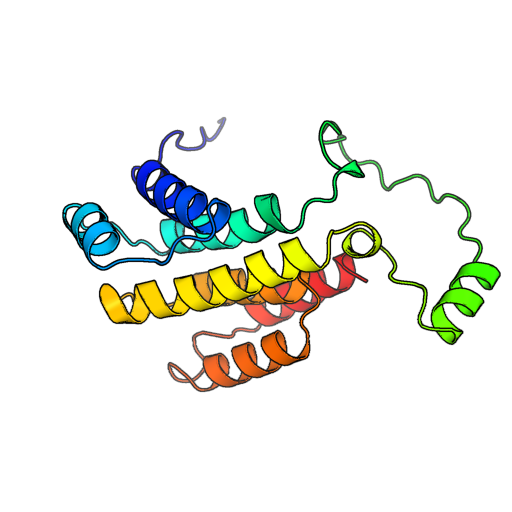101 ? -11.426 6.230 14.464 1.00 70.38 101 HIS A N 1
ATOM 792 C CA . HIS A 1 101 ? -12.324 7.296 14.028 1.00 70.38 101 HIS A CA 1
ATOM 793 C C . HIS A 1 101 ? -12.488 7.343 12.507 1.00 70.38 101 HIS A C 1
ATOM 795 O O . HIS A 1 101 ? -13.075 8.295 11.985 1.00 70.38 101 HIS A O 1
ATOM 801 N N . ARG A 1 102 ? -11.940 6.358 11.790 1.00 80.00 102 ARG A N 1
ATOM 802 C CA . ARG A 1 102 ? -12.047 6.247 10.335 1.00 80.00 102 ARG A CA 1
ATOM 803 C C . ARG A 1 102 ? -13.347 5.553 9.948 1.00 80.00 102 ARG A C 1
ATOM 805 O O . ARG A 1 102 ? -13.873 4.745 10.702 1.00 80.00 102 ARG A O 1
ATOM 812 N N . ASP A 1 103 ? -13.843 5.872 8.759 1.00 85.81 103 ASP A N 1
ATOM 813 C CA . ASP A 1 103 ? -14.966 5.164 8.146 1.00 85.81 103 ASP A CA 1
ATOM 814 C C . ASP A 1 103 ? -14.450 3.849 7.525 1.00 85.81 103 ASP A C 1
ATOM 816 O O . ASP A 1 103 ? -13.671 3.915 6.565 1.00 85.81 103 ASP A O 1
ATOM 820 N N . PRO A 1 104 ? -14.852 2.667 8.036 1.00 86.62 104 PRO A N 1
ATOM 821 C CA . PRO A 1 104 ? -14.349 1.386 7.543 1.00 86.62 104 PRO A CA 1
ATOM 822 C C . PRO A 1 104 ? -14.630 1.159 6.056 1.00 86.62 104 PRO A C 1
ATOM 824 O O . PRO A 1 104 ? -13.802 0.574 5.359 1.00 86.62 104 PRO A O 1
ATOM 827 N N . HIS A 1 105 ? -15.758 1.654 5.536 1.00 90.00 105 HIS A N 1
ATOM 828 C CA . HIS A 1 105 ? -16.107 1.485 4.126 1.00 90.00 105 HIS A CA 1
ATOM 829 C C . HIS A 1 105 ? -15.178 2.293 3.222 1.00 90.00 105 HIS A C 1
ATOM 831 O O . HIS A 1 105 ? -14.709 1.782 2.206 1.00 90.00 105 HIS A O 1
ATOM 837 N N . LYS A 1 106 ? -14.851 3.530 3.614 1.00 91.25 106 LYS A N 1
ATOM 838 C CA . LYS A 1 106 ? -13.891 4.363 2.873 1.00 91.25 106 LYS A CA 1
ATOM 839 C C . LYS A 1 106 ? -12.480 3.805 2.945 1.00 91.25 106 LYS A C 1
ATOM 841 O O . LYS A 1 106 ? -11.779 3.832 1.937 1.00 91.25 106 LYS A O 1
ATOM 846 N N . VAL A 1 107 ? -12.073 3.281 4.102 1.00 91.25 107 VAL A N 1
ATOM 847 C CA . VAL A 1 107 ? -10.765 2.632 4.254 1.00 91.25 107 VAL A CA 1
ATOM 848 C C . VAL A 1 107 ? -10.666 1.417 3.336 1.00 91.25 107 VAL A C 1
ATOM 850 O O . VAL A 1 107 ? -9.721 1.340 2.556 1.00 91.25 107 VAL A O 1
ATOM 853 N N . ASN A 1 108 ? -11.657 0.522 3.357 1.00 92.75 108 ASN A N 1
ATOM 854 C CA . ASN A 1 108 ? -11.674 -0.659 2.491 1.00 92.75 108 ASN A CA 1
ATOM 855 C C . ASN A 1 108 ? -11.657 -0.280 1.008 1.00 92.75 108 ASN A C 1
ATOM 857 O O . ASN A 1 108 ? -10.819 -0.789 0.270 1.00 92.75 108 ASN A O 1
ATOM 861 N N . LEU A 1 109 ? -12.482 0.689 0.600 1.00 94.00 109 LEU A N 1
ATOM 862 C CA . LEU A 1 109 ? -12.472 1.208 -0.765 1.00 94.00 109 LEU A CA 1
ATOM 863 C C . LEU A 1 109 ? -11.085 1.737 -1.163 1.00 94.00 109 LEU A C 1
ATOM 865 O O . LEU A 1 109 ? -10.579 1.403 -2.229 1.00 94.00 109 LEU A O 1
ATOM 869 N N . GLY A 1 110 ? -10.448 2.536 -0.304 1.00 94.31 110 GLY A N 1
ATOM 870 C CA . GLY A 1 110 ? -9.107 3.058 -0.564 1.00 94.31 110 GLY A CA 1
ATOM 871 C C . GLY A 1 110 ? -8.054 1.956 -0.688 1.00 94.31 110 GLY A C 1
ATOM 872 O O . GLY A 1 110 ? -7.192 2.033 -1.559 1.00 94.31 110 GLY A O 1
ATOM 873 N N . LEU A 1 111 ? -8.135 0.918 0.150 1.00 94.88 111 LEU A N 1
ATOM 874 C CA . LEU A 1 111 ? -7.236 -0.235 0.091 1.00 94.88 111 LEU A CA 1
ATOM 875 C C . LEU A 1 111 ? -7.411 -1.034 -1.200 1.00 94.88 111 LEU A C 1
ATOM 877 O O . LEU A 1 111 ? -6.417 -1.329 -1.861 1.00 94.88 111 LEU A O 1
ATOM 881 N N . ASP A 1 112 ? -8.650 -1.346 -1.575 1.00 94.69 112 ASP A N 1
ATOM 882 C CA . ASP A 1 112 ? -8.941 -2.104 -2.792 1.00 94.69 112 ASP A CA 1
ATOM 883 C C . ASP A 1 112 ? -8.474 -1.328 -4.033 1.00 94.69 112 ASP A C 1
ATOM 885 O O . ASP A 1 112 ? -7.774 -1.877 -4.883 1.00 94.69 112 ASP A O 1
ATOM 889 N N . ARG A 1 113 ? -8.737 -0.013 -4.080 1.00 94.81 113 ARG A N 1
ATOM 890 C CA . ARG A 1 113 ? -8.270 0.866 -5.164 1.00 94.81 113 ARG A CA 1
ATOM 891 C C . ARG A 1 113 ? -6.752 1.014 -5.212 1.00 94.81 113 ARG A C 1
ATOM 893 O O . ARG A 1 113 ? -6.196 1.125 -6.302 1.00 94.81 113 ARG A O 1
ATOM 900 N N . ALA A 1 114 ? -6.067 1.006 -4.069 1.00 95.88 114 ALA A N 1
ATOM 901 C CA . ALA A 1 114 ? -4.606 1.041 -4.035 1.00 95.88 114 ALA A CA 1
ATOM 902 C C . ALA A 1 114 ? -3.985 -0.240 -4.600 1.00 95.88 114 ALA A C 1
ATOM 904 O O . ALA A 1 114 ? -3.034 -0.156 -5.375 1.00 95.88 114 ALA A O 1
ATOM 905 N N . ILE A 1 115 ? -4.527 -1.409 -4.234 1.00 95.25 115 ILE A N 1
ATOM 906 C CA . ILE A 1 115 ? -4.066 -2.709 -4.742 1.00 95.25 115 ILE A CA 1
ATOM 907 C C . ILE A 1 115 ? -4.305 -2.796 -6.249 1.00 95.25 115 ILE A C 1
ATOM 909 O O . ILE A 1 115 ? -3.391 -3.137 -6.997 1.00 95.25 115 ILE A O 1
ATOM 913 N N . GLU A 1 116 ? -5.514 -2.448 -6.690 1.00 94.56 116 GLU A N 1
ATOM 914 C CA . GLU A 1 116 ? -5.873 -2.418 -8.106 1.00 94.56 116 GLU A CA 1
ATOM 915 C C . GLU A 1 116 ? -4.931 -1.499 -8.887 1.00 94.56 116 GLU A C 1
ATOM 917 O O . GLU A 1 116 ? -4.357 -1.928 -9.880 1.00 94.56 116 GLU A O 1
ATOM 922 N N . PHE A 1 117 ? -4.694 -0.273 -8.409 1.00 94.50 117 PHE A N 1
ATOM 923 C CA . PHE A 1 117 ? -3.771 0.664 -9.048 1.00 94.50 117 PHE A CA 1
ATOM 924 C C . PHE A 1 117 ? -2.339 0.130 -9.124 1.00 94.50 117 PHE A C 1
ATOM 926 O O . PHE A 1 117 ? -1.715 0.244 -10.176 1.00 94.50 117 PHE A O 1
ATOM 933 N N . TYR A 1 118 ? -1.826 -0.456 -8.037 1.00 95.00 118 TYR A N 1
ATOM 934 C CA . TYR A 1 118 ? -0.468 -0.999 -7.986 1.00 95.00 118 TYR A CA 1
ATOM 935 C C . TYR A 1 118 ? -0.244 -2.005 -9.125 1.00 95.00 118 TYR A C 1
ATOM 937 O O . TYR A 1 118 ? 0.637 -1.813 -9.958 1.00 95.00 118 TYR A O 1
ATOM 945 N N . TYR A 1 119 ? -1.118 -3.007 -9.241 1.00 93.69 119 TYR A N 1
ATOM 946 C CA . TYR A 1 119 ? -1.014 -4.016 -10.298 1.00 93.69 119 TYR A CA 1
ATOM 947 C C . TYR A 1 119 ? -1.449 -3.513 -11.679 1.00 93.69 119 TYR A C 1
ATOM 949 O O . TYR A 1 119 ? -0.957 -4.002 -12.698 1.00 93.69 119 TYR A O 1
ATOM 957 N N . TRP A 1 120 ? -2.354 -2.536 -11.746 1.00 91.94 120 TRP A N 1
ATOM 958 C CA . TRP A 1 120 ? -2.786 -1.930 -13.003 1.00 91.94 120 TRP A CA 1
ATOM 959 C C . TRP A 1 120 ? -1.626 -1.226 -13.708 1.00 91.94 120 TRP A C 1
ATOM 961 O O . TRP A 1 120 ? -1.444 -1.435 -14.908 1.00 91.94 120 TRP A O 1
ATOM 971 N N . VAL A 1 121 ? -0.810 -0.462 -12.969 1.00 91.25 121 VAL A N 1
ATOM 972 C CA . VAL A 1 121 ? 0.353 0.245 -13.531 1.00 91.25 121 VAL A CA 1
ATOM 973 C C . VAL A 1 121 ? 1.441 -0.735 -13.994 1.00 91.25 121 VAL A C 1
ATOM 975 O O . VAL A 1 121 ? 2.024 -0.538 -15.061 1.00 91.25 121 VAL A O 1
ATOM 978 N N . GLU A 1 122 ? 1.654 -1.830 -13.256 1.00 90.94 122 GLU A N 1
ATOM 979 C CA . GLU A 1 122 ? 2.530 -2.941 -13.668 1.00 90.94 122 GLU A CA 1
ATOM 980 C C . GLU A 1 122 ? 2.026 -3.598 -14.969 1.00 90.94 122 GLU A C 1
ATOM 982 O O . GLU A 1 122 ? 2.773 -3.717 -15.938 1.00 90.94 122 GLU A O 1
ATOM 987 N N . THR A 1 123 ? 0.738 -3.952 -15.034 1.00 90.12 123 THR A N 1
ATOM 988 C CA . THR A 1 123 ? 0.160 -4.742 -16.140 1.00 90.12 123 THR A CA 1
ATOM 989 C C . THR A 1 123 ? -0.034 -3.935 -17.428 1.00 90.12 123 THR A C 1
ATOM 991 O O . THR A 1 123 ? 0.234 -4.441 -18.513 1.00 90.12 123 THR A O 1
ATOM 994 N N . HIS A 1 124 ? -0.507 -2.688 -17.336 1.00 87.00 124 HIS A N 1
ATOM 995 C CA . HIS A 1 124 ? -0.911 -1.899 -18.512 1.00 87.00 124 HIS A CA 1
ATOM 996 C C . HIS A 1 124 ? 0.199 -0.999 -19.056 1.00 87.00 124 HIS A C 1
ATOM 998 O O . HIS A 1 124 ? 0.150 -0.612 -20.221 1.00 87.00 124 HIS A O 1
ATOM 1004 N N . PHE A 1 125 ? 1.195 -0.663 -18.232 1.00 85.88 125 PHE A N 1
ATOM 1005 C CA . PHE A 1 125 ? 2.292 0.225 -18.626 1.00 85.88 125 PHE A CA 1
ATOM 1006 C C . PHE A 1 125 ? 3.672 -0.424 -18.478 1.00 85.88 125 PHE A C 1
ATOM 1008 O O . PHE A 1 125 ? 4.676 0.236 -18.741 1.00 85.88 125 PHE A O 1
ATOM 1015 N N . GLY A 1 126 ? 3.746 -1.691 -18.051 1.00 86.88 126 GLY A N 1
ATOM 1016 C CA . GLY A 1 126 ? 5.013 -2.403 -17.861 1.00 86.88 126 GLY A CA 1
ATOM 1017 C C . GLY A 1 126 ? 5.900 -1.780 -16.781 1.00 86.88 126 GLY A C 1
ATOM 1018 O O . GLY A 1 126 ? 7.124 -1.889 -16.846 1.00 86.88 126 GLY A O 1
ATOM 1019 N N . PHE A 1 127 ? 5.312 -1.065 -15.818 1.00 89.94 127 PHE A N 1
ATOM 1020 C CA . PHE A 1 127 ? 6.076 -0.384 -14.781 1.00 89.94 127 PHE A CA 1
ATOM 1021 C C . PHE A 1 127 ? 6.746 -1.392 -13.845 1.00 89.94 127 PHE A C 1
ATOM 1023 O O . PHE A 1 127 ? 6.078 -2.189 -13.189 1.00 89.94 127 PHE A O 1
ATOM 1030 N N . SER A 1 128 ? 8.072 -1.314 -13.731 1.00 92.19 128 SER A N 1
ATOM 1031 C CA . SER A 1 128 ? 8.827 -2.139 -12.789 1.00 92.19 128 SER A CA 1
ATOM 1032 C C . SER A 1 128 ? 8.846 -1.488 -11.410 1.00 92.19 128 SER A C 1
ATOM 1034 O O . SER A 1 128 ? 9.532 -0.486 -11.186 1.00 92.19 128 SER A O 1
ATOM 1036 N N . HIS A 1 129 ? 8.125 -2.083 -10.463 1.00 93.88 129 HIS A N 1
ATOM 1037 C CA . HIS A 1 129 ? 8.162 -1.654 -9.071 1.00 93.88 129 HIS A CA 1
ATOM 1038 C C . HIS A 1 129 ? 9.555 -1.817 -8.458 1.00 93.88 129 HIS A C 1
ATOM 1040 O O . HIS A 1 129 ? 10.275 -2.771 -8.733 1.00 93.88 129 HIS A O 1
ATOM 1046 N N . ASN A 1 130 ? 9.913 -0.873 -7.590 1.00 93.88 130 ASN A N 1
ATOM 1047 C CA . ASN A 1 130 ? 11.131 -0.903 -6.783 1.00 93.88 130 ASN A CA 1
ATOM 1048 C C . ASN A 1 130 ? 10.801 -0.869 -5.284 1.00 93.88 130 ASN A C 1
ATOM 1050 O O . ASN A 1 130 ? 9.645 -0.670 -4.890 1.00 93.88 130 ASN A O 1
ATOM 1054 N N . GLU A 1 131 ? 11.839 -0.991 -4.452 1.00 94.44 131 GLU A N 1
ATOM 1055 C CA . GLU A 1 131 ? 11.745 -0.944 -2.985 1.00 94.44 131 GLU A CA 1
ATOM 1056 C C . GLU A 1 131 ? 10.930 0.252 -2.480 1.00 94.44 131 GLU A C 1
ATOM 1058 O O . GLU A 1 131 ? 10.120 0.110 -1.566 1.00 94.44 131 GLU A O 1
ATOM 1063 N N . THR A 1 132 ? 11.072 1.422 -3.108 1.00 94.56 132 THR A N 1
ATOM 1064 C CA . THR A 1 132 ? 10.359 2.628 -2.678 1.00 94.56 132 THR A CA 1
ATOM 1065 C C . THR A 1 132 ? 8.859 2.511 -2.926 1.00 94.56 132 THR A C 1
ATOM 1067 O O . THR A 1 132 ? 8.084 2.727 -1.997 1.00 94.56 132 THR A O 1
ATOM 1070 N N . THR A 1 133 ? 8.427 2.125 -4.130 1.00 95.38 133 THR A N 1
ATOM 1071 C CA . THR A 1 133 ? 6.989 1.938 -4.407 1.00 95.38 133 THR A CA 1
ATOM 1072 C C . THR A 1 133 ? 6.378 0.793 -3.596 1.00 95.38 133 THR A C 1
ATOM 1074 O O . THR A 1 133 ? 5.247 0.916 -3.129 1.00 95.38 133 THR A O 1
ATOM 1077 N N . CYS A 1 134 ? 7.134 -0.286 -3.365 1.00 95.75 134 CYS A N 1
ATOM 1078 C CA . CYS A 1 134 ? 6.724 -1.398 -2.510 1.00 95.75 134 CYS A CA 1
ATOM 1079 C C . CYS A 1 134 ? 6.527 -0.938 -1.058 1.00 95.75 134 CYS A C 1
ATOM 1081 O O . CYS A 1 134 ? 5.485 -1.201 -0.456 1.00 95.75 134 CYS A O 1
ATOM 1083 N N . ARG A 1 135 ? 7.477 -0.167 -0.513 1.00 95.88 135 ARG A N 1
ATOM 1084 C CA . ARG A 1 135 ? 7.373 0.419 0.828 1.00 95.88 135 ARG A CA 1
ATOM 1085 C C . ARG A 1 135 ? 6.163 1.337 0.964 1.00 95.88 135 ARG A C 1
ATOM 1087 O O . ARG A 1 135 ? 5.471 1.259 1.972 1.00 95.88 135 ARG A O 1
ATOM 1094 N N . GLU A 1 136 ? 5.886 2.190 -0.022 1.00 96.31 136 GLU A N 1
ATOM 1095 C CA . GLU A 1 136 ? 4.701 3.060 0.014 1.00 96.31 136 GLU A CA 1
ATOM 1096 C C . GLU A 1 136 ? 3.399 2.251 -0.002 1.00 96.31 136 GLU A C 1
ATOM 1098 O O . GLU A 1 136 ? 2.501 2.531 0.791 1.00 96.31 136 GLU A O 1
ATOM 1103 N N . MET A 1 137 ? 3.310 1.210 -0.833 1.00 96.81 137 MET A N 1
ATOM 1104 C CA . MET A 1 137 ? 2.138 0.332 -0.873 1.00 96.81 137 MET A CA 1
ATOM 1105 C C . MET A 1 137 ? 1.940 -0.418 0.452 1.00 96.81 137 MET A C 1
ATOM 1107 O O . MET A 1 137 ? 0.840 -0.449 1.005 1.00 96.81 137 MET A O 1
ATOM 1111 N N . ALA A 1 138 ? 3.020 -0.949 1.025 1.00 95.50 138 ALA A N 1
ATOM 1112 C CA . ALA A 1 138 ? 2.982 -1.598 2.328 1.00 95.50 138 ALA A CA 1
ATOM 1113 C C . ALA A 1 138 ? 2.572 -0.613 3.444 1.00 95.50 138 ALA A C 1
ATOM 1115 O O . ALA A 1 138 ? 1.778 -0.958 4.317 1.00 95.50 138 ALA A O 1
ATOM 1116 N N . CYS A 1 139 ? 3.022 0.645 3.386 1.00 94.75 139 CYS A N 1
ATOM 1117 C CA . CYS A 1 139 ? 2.563 1.699 4.292 1.00 94.75 139 CYS A CA 1
ATOM 1118 C C . CYS A 1 139 ? 1.060 1.983 4.157 1.00 94.75 139 CYS A C 1
ATOM 1120 O O . CYS A 1 139 ? 0.408 2.236 5.169 1.00 94.75 139 CYS A O 1
ATOM 1122 N N . VAL A 1 140 ? 0.494 1.940 2.945 1.00 95.50 140 VAL A N 1
ATOM 1123 C CA . VAL A 1 140 ? -0.958 2.080 2.732 1.00 95.50 140 VAL A CA 1
ATOM 1124 C C . VAL A 1 140 ? -1.708 0.926 3.400 1.00 95.50 140 VAL A C 1
ATOM 1126 O O . VAL A 1 140 ? -2.650 1.168 4.153 1.00 95.50 140 VAL A O 1
ATOM 1129 N N . LEU A 1 141 ? -1.257 -0.315 3.200 1.00 94.75 141 LEU A N 1
ATOM 1130 C CA . LEU A 1 141 ? -1.859 -1.502 3.819 1.00 94.75 141 LEU A CA 1
ATOM 1131 C C . LEU A 1 141 ? -1.776 -1.462 5.355 1.00 94.75 141 LEU A C 1
ATOM 1133 O O . LEU A 1 141 ? -2.760 -1.762 6.034 1.00 94.75 141 LEU A O 1
ATOM 1137 N N . ALA A 1 142 ? -0.633 -1.032 5.898 1.00 92.38 142 ALA A N 1
ATOM 1138 C CA . ALA A 1 142 ? -0.432 -0.859 7.335 1.00 92.38 142 ALA A CA 1
ATOM 1139 C C . ALA A 1 142 ? -1.362 0.217 7.920 1.00 92.38 142 ALA A C 1
ATOM 1141 O O . ALA A 1 142 ? -2.039 -0.032 8.914 1.00 92.38 142 ALA A O 1
ATOM 1142 N N . ARG A 1 143 ? -1.467 1.384 7.268 1.00 89.69 143 ARG A N 1
ATOM 1143 C CA . ARG A 1 143 ? -2.364 2.477 7.691 1.00 89.69 143 ARG A CA 1
ATOM 1144 C C . ARG A 1 143 ? -3.842 2.110 7.601 1.00 89.69 143 ARG A C 1
ATOM 1146 O O . ARG A 1 143 ? -4.644 2.646 8.351 1.00 89.69 143 ARG A O 1
ATOM 1153 N N . GLY A 1 144 ? -4.224 1.214 6.697 1.00 88.00 144 GLY A N 1
ATOM 1154 C CA . GLY A 1 144 ? -5.592 0.704 6.619 1.00 88.00 144 GLY A CA 1
ATOM 1155 C C . GLY A 1 144 ? -5.903 -0.437 7.594 1.00 88.00 144 GLY A C 1
ATOM 1156 O O . GLY A 1 144 ? -6.996 -0.989 7.522 1.00 88.00 144 GLY A O 1
ATOM 1157 N N . SER A 1 145 ? -4.961 -0.825 8.463 1.00 84.81 145 SER A N 1
ATOM 1158 C CA . SER A 1 145 ? -5.104 -1.911 9.447 1.00 84.81 145 SER A CA 1
ATOM 1159 C C . SER A 1 145 ? -5.471 -3.284 8.849 1.00 84.81 145 SER A C 1
ATOM 1161 O O . SER A 1 145 ? -5.971 -4.162 9.552 1.00 84.81 145 SER A O 1
ATOM 1163 N N . ARG A 1 146 ? -5.185 -3.530 7.560 1.00 83.38 146 ARG A N 1
ATOM 1164 C CA . ARG A 1 146 ? -5.473 -4.809 6.880 1.00 83.38 146 ARG A CA 1
ATOM 1165 C C . ARG A 1 146 ? -4.270 -5.752 6.964 1.00 83.38 146 ARG A C 1
ATOM 1167 O O . ARG A 1 146 ? -3.644 -6.075 5.957 1.00 83.38 146 ARG A O 1
ATOM 1174 N N . LEU A 1 147 ? -3.950 -6.195 8.183 1.00 88.19 147 LEU A N 1
ATOM 1175 C CA . LEU A 1 147 ? -2.709 -6.924 8.495 1.00 88.19 147 LEU A CA 1
ATOM 1176 C C . LEU A 1 147 ? -2.496 -8.182 7.648 1.00 88.19 147 LEU A C 1
ATOM 1178 O O . LEU A 1 147 ? -1.390 -8.405 7.172 1.00 88.19 147 LEU A O 1
ATOM 1182 N N . LYS A 1 148 ? -3.542 -8.982 7.406 1.00 90.62 148 LYS A N 1
ATOM 1183 C CA . LYS A 1 148 ? -3.423 -10.175 6.554 1.00 90.62 148 LYS A CA 1
ATOM 1184 C C . LYS A 1 148 ? -2.939 -9.813 5.144 1.00 90.62 148 LYS A C 1
ATOM 1186 O O . LYS A 1 148 ? -1.936 -10.345 4.692 1.00 90.62 148 LYS A O 1
ATOM 1191 N N . ALA A 1 149 ? -3.590 -8.838 4.506 1.00 91.88 149 ALA A N 1
ATOM 1192 C CA . ALA A 1 149 ? -3.204 -8.386 3.170 1.00 91.88 149 ALA A CA 1
ATOM 1193 C C . ALA A 1 149 ? -1.806 -7.750 3.149 1.00 91.88 149 ALA A C 1
ATOM 1195 O O . ALA A 1 149 ? -1.085 -7.911 2.172 1.00 91.88 149 ALA A O 1
ATOM 1196 N N . LEU A 1 150 ? -1.409 -7.055 4.223 1.00 94.75 150 LEU A N 1
ATOM 1197 C CA . LEU A 1 150 ? -0.048 -6.538 4.378 1.00 94.75 150 LEU A CA 1
ATOM 1198 C C . LEU A 1 150 ? 0.988 -7.667 4.370 1.00 94.75 150 LEU A C 1
ATOM 1200 O O . LEU A 1 150 ? 1.964 -7.583 3.630 1.00 94.75 150 LEU A O 1
ATOM 1204 N N . TRP A 1 151 ? 0.794 -8.702 5.188 1.00 94.06 151 TRP A N 1
ATOM 1205 C CA . TRP A 1 151 ? 1.753 -9.802 5.294 1.00 94.06 151 TRP A CA 1
ATOM 1206 C C . TRP A 1 151 ? 1.798 -10.657 4.031 1.00 94.06 151 TRP A C 1
ATOM 1208 O O . TRP A 1 151 ? 2.893 -11.005 3.594 1.00 94.06 151 TRP A O 1
ATOM 1218 N N . ASP A 1 152 ? 0.644 -10.914 3.410 1.00 95.50 152 ASP A N 1
ATOM 1219 C CA . ASP A 1 152 ? 0.563 -11.594 2.115 1.00 95.50 152 ASP A CA 1
ATOM 1220 C C . ASP A 1 152 ? 1.345 -10.798 1.049 1.00 95.50 152 ASP A C 1
ATOM 1222 O O . ASP A 1 152 ? 2.236 -11.339 0.393 1.00 95.50 152 ASP A O 1
ATOM 1226 N N . PHE A 1 153 ? 1.114 -9.481 0.964 1.00 95.62 153 PHE A N 1
ATOM 1227 C CA . PHE A 1 153 ? 1.810 -8.587 0.032 1.00 95.62 153 PHE A CA 1
ATOM 1228 C C . PHE A 1 153 ? 3.326 -8.541 0.267 1.00 95.62 153 PHE A C 1
ATOM 1230 O O . PHE A 1 153 ? 4.105 -8.702 -0.670 1.00 95.62 153 PHE A O 1
ATOM 1237 N N . VAL A 1 154 ? 3.774 -8.332 1.510 1.00 94.69 154 VAL A N 1
ATOM 1238 C CA . VAL A 1 154 ? 5.211 -8.279 1.835 1.00 94.69 154 VAL A CA 1
ATOM 1239 C C . VAL A 1 154 ? 5.874 -9.631 1.564 1.00 94.69 154 VAL A C 1
ATOM 1241 O O . VAL A 1 154 ? 6.981 -9.669 1.026 1.00 94.69 154 VAL A O 1
ATOM 1244 N N . GLY A 1 155 ? 5.193 -10.734 1.884 1.00 94.38 155 GLY A N 1
ATOM 1245 C CA . GLY A 1 155 ? 5.650 -12.086 1.581 1.00 94.38 155 GLY A CA 1
ATOM 1246 C C . GLY A 1 155 ? 5.852 -12.296 0.082 1.00 94.38 155 GLY A C 1
ATOM 1247 O O . GLY A 1 155 ? 6.919 -12.751 -0.331 1.00 94.38 155 GLY A O 1
ATOM 1248 N N . ASP A 1 156 ? 4.881 -11.894 -0.738 1.00 93.75 156 ASP A N 1
ATOM 1249 C CA . ASP A 1 156 ? 4.981 -11.957 -2.198 1.00 93.75 156 ASP A CA 1
ATOM 1250 C C . ASP A 1 156 ? 6.129 -11.101 -2.739 1.00 93.75 156 ASP A C 1
ATOM 1252 O O . ASP A 1 156 ? 6.947 -11.590 -3.520 1.00 93.75 156 ASP A O 1
ATOM 1256 N N . MET A 1 157 ? 6.243 -9.848 -2.292 1.00 93.88 157 MET A N 1
ATOM 1257 C CA . MET A 1 157 ? 7.276 -8.925 -2.771 1.00 93.88 157 MET A CA 1
ATOM 1258 C C . MET A 1 157 ? 8.685 -9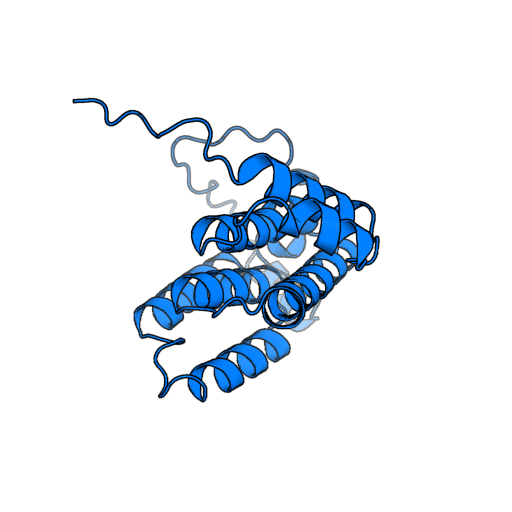.335 -2.334 1.00 93.88 157 MET A C 1
ATOM 1260 O O . MET A 1 157 ? 9.634 -9.126 -3.085 1.00 93.88 157 MET A O 1
ATOM 1264 N N . SER A 1 158 ? 8.837 -9.984 -1.175 1.00 92.25 158 SER A N 1
ATOM 1265 C CA . SER A 1 158 ? 10.128 -10.513 -0.711 1.00 92.25 158 SER A CA 1
ATOM 1266 C C . SER A 1 158 ? 10.665 -11.661 -1.576 1.00 92.25 158 SER A C 1
ATOM 1268 O O . SER A 1 158 ? 11.870 -11.900 -1.613 1.00 92.25 158 SER A O 1
ATOM 1270 N N . ARG A 1 159 ? 9.783 -12.367 -2.295 1.00 92.06 159 ARG A N 1
ATOM 1271 C CA . ARG A 1 159 ? 10.158 -13.446 -3.222 1.00 92.06 159 ARG A CA 1
ATOM 1272 C C . ARG A 1 159 ? 10.514 -12.932 -4.616 1.00 92.06 159 ARG A C 1
ATOM 1274 O O . ARG A 1 159 ? 11.159 -13.647 -5.381 1.00 92.06 159 ARG A O 1
ATOM 1281 N N . ARG A 1 160 ? 10.092 -11.713 -4.961 1.00 88.88 160 ARG A N 1
ATOM 1282 C CA . ARG A 1 160 ? 10.391 -11.071 -6.247 1.00 88.88 160 ARG A CA 1
ATOM 1283 C C . ARG A 1 160 ? 11.783 -10.433 -6.218 1.00 88.88 160 ARG A C 1
ATOM 1285 O O . ARG A 1 160 ? 12.292 -10.073 -5.161 1.00 88.88 160 ARG A O 1
ATOM 1292 N N . ASP A 1 161 ? 12.401 -10.319 -7.393 1.00 80.69 161 ASP A N 1
ATOM 1293 C CA . ASP A 1 161 ? 13.676 -9.613 -7.614 1.00 80.69 161 ASP A CA 1
ATOM 1294 C C . ASP A 1 161 ? 14.794 -9.964 -6.606 1.00 80.69 161 ASP A C 1
ATOM 1296 O O . ASP A 1 161 ? 15.445 -9.097 -6.027 1.00 80.69 161 ASP A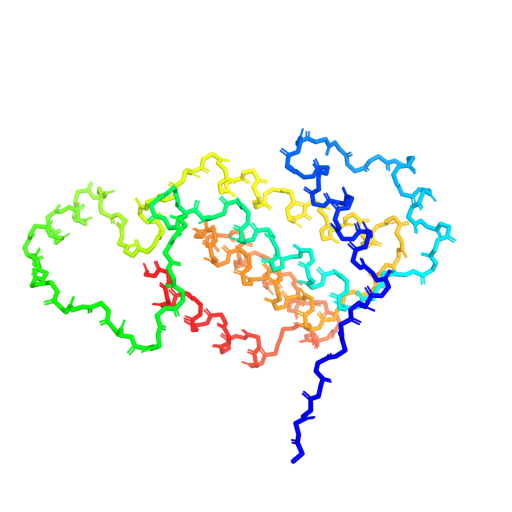 O 1
ATOM 1300 N N . ARG A 1 162 ? 14.967 -11.265 -6.316 1.00 79.12 162 ARG A N 1
ATOM 1301 C CA . ARG A 1 162 ? 15.931 -11.786 -5.319 1.00 79.12 162 ARG A CA 1
ATOM 1302 C C . ARG A 1 162 ? 15.820 -11.125 -3.930 1.00 79.12 162 ARG A C 1
ATOM 1304 O O . ARG A 1 162 ? 16.813 -11.038 -3.211 1.00 79.12 162 ARG A O 1
ATOM 1311 N N . GLY A 1 163 ? 14.630 -10.655 -3.555 1.00 76.12 163 GLY A N 1
ATOM 1312 C CA . GLY A 1 163 ? 14.381 -9.953 -2.294 1.00 76.12 163 GLY A CA 1
ATOM 1313 C C . GLY A 1 163 ? 14.723 -8.461 -2.307 1.00 76.12 163 GLY A C 1
ATOM 1314 O O . GLY A 1 163 ? 14.636 -7.815 -1.267 1.00 76.12 163 GLY A O 1
ATOM 1315 N N . GLY A 1 164 ? 15.066 -7.879 -3.460 1.00 85.94 164 GLY A N 1
ATOM 1316 C CA . GLY A 1 164 ? 15.437 -6.465 -3.584 1.00 85.94 164 GLY A CA 1
ATOM 1317 C C . GLY A 1 164 ? 14.307 -5.469 -3.289 1.00 85.94 164 GLY A C 1
ATOM 1318 O O . GLY A 1 164 ? 14.576 -4.306 -2.990 1.00 85.94 164 GLY A O 1
ATOM 1319 N N . LEU A 1 165 ? 13.042 -5.906 -3.323 1.00 90.62 165 LEU A N 1
ATOM 1320 C CA . LEU A 1 165 ? 11.877 -5.037 -3.103 1.00 90.62 165 LEU A CA 1
ATOM 1321 C C . LEU A 1 165 ? 11.528 -4.819 -1.627 1.00 90.62 165 LEU A C 1
ATOM 1323 O O . LEU A 1 165 ? 10.864 -3.834 -1.297 1.00 90.62 165 LEU A O 1
ATOM 1327 N N . VAL A 1 166 ? 11.955 -5.720 -0.740 1.00 93.00 166 VAL A N 1
ATOM 1328 C CA . VAL A 1 166 ? 11.682 -5.640 0.699 1.00 93.00 166 VAL A CA 1
ATOM 1329 C C . VAL A 1 166 ? 13.008 -5.654 1.438 1.00 93.00 166 VAL A C 1
ATOM 1331 O O . VAL A 1 166 ? 13.653 -6.685 1.588 1.00 93.00 166 VAL A O 1
ATOM 1334 N N . THR A 1 167 ? 13.407 -4.487 1.930 1.00 93.19 167 THR A N 1
ATOM 1335 C CA . THR A 1 167 ? 14.683 -4.307 2.628 1.00 93.19 167 THR A CA 1
ATOM 1336 C C . THR A 1 167 ? 14.469 -4.071 4.119 1.00 93.19 167 THR A C 1
ATOM 1338 O O . THR A 1 167 ? 13.358 -3.801 4.586 1.00 93.19 167 THR A O 1
ATOM 1341 N N . THR A 1 168 ? 15.558 -4.071 4.890 1.00 92.88 168 THR A N 1
ATOM 1342 C CA . THR A 1 168 ? 15.542 -3.653 6.300 1.00 92.88 168 THR A CA 1
ATOM 1343 C C . THR A 1 168 ? 14.927 -2.262 6.481 1.00 92.88 168 THR A C 1
ATOM 1345 O O . THR A 1 168 ? 14.228 -2.020 7.467 1.00 92.88 168 THR A O 1
ATOM 1348 N N . ALA A 1 169 ? 15.132 -1.347 5.524 1.00 91.56 169 ALA A N 1
ATOM 1349 C CA . ALA A 1 169 ? 14.528 -0.016 5.552 1.00 91.56 169 ALA A CA 1
ATOM 1350 C C . ALA A 1 169 ? 12.999 -0.081 5.414 1.00 91.56 169 ALA A C 1
ATOM 1352 O O . ALA A 1 169 ? 12.288 0.613 6.146 1.00 91.56 169 ALA A O 1
ATOM 1353 N N . THR A 1 170 ? 12.491 -0.952 4.536 1.00 93.19 170 THR A N 1
ATOM 1354 C CA . THR A 1 170 ? 11.059 -1.234 4.381 1.00 93.19 170 THR A CA 1
ATOM 1355 C C . THR A 1 170 ? 10.459 -1.742 5.691 1.00 93.19 170 THR A C 1
ATOM 1357 O O . THR A 1 170 ? 9.517 -1.144 6.207 1.00 93.19 170 THR A O 1
ATOM 1360 N N . VAL A 1 171 ? 11.052 -2.783 6.285 1.00 93.94 171 VAL A N 1
ATOM 1361 C CA . VAL A 1 171 ? 10.564 -3.393 7.535 1.00 93.94 171 VAL A CA 1
ATOM 1362 C C . VAL A 1 171 ? 10.606 -2.396 8.696 1.00 93.94 171 VAL A C 1
ATOM 1364 O O . VAL A 1 171 ? 9.629 -2.245 9.426 1.00 93.94 171 VAL A O 1
ATOM 1367 N N . THR A 1 172 ? 11.698 -1.640 8.830 1.00 94.19 172 THR A N 1
ATOM 1368 C CA . THR A 1 172 ? 11.834 -0.604 9.869 1.00 94.19 172 THR A CA 1
ATOM 1369 C C . THR A 1 172 ? 10.779 0.493 9.714 1.00 94.19 172 THR A C 1
ATOM 1371 O O . THR A 1 172 ? 10.249 0.995 10.706 1.00 94.19 172 THR A O 1
ATOM 1374 N N . CYS A 1 173 ? 10.463 0.883 8.477 1.00 92.88 173 CYS A N 1
ATOM 1375 C CA . CYS A 1 173 ? 9.401 1.843 8.198 1.00 92.88 173 CYS A CA 1
ATOM 1376 C C . CYS A 1 173 ? 8.029 1.289 8.601 1.00 92.88 173 CYS A C 1
ATOM 1378 O O . CYS A 1 173 ? 7.273 1.990 9.273 1.00 92.88 173 CYS A O 1
ATOM 1380 N N . LEU A 1 174 ? 7.743 0.025 8.278 1.00 93.19 174 LEU A N 1
ATOM 1381 C CA . LEU A 1 174 ? 6.484 -0.627 8.635 1.00 93.19 174 LEU A CA 1
ATOM 1382 C C . LEU A 1 174 ? 6.290 -0.751 10.143 1.00 93.19 174 LEU A C 1
ATOM 1384 O O . LEU A 1 174 ? 5.211 -0.427 10.623 1.00 93.19 174 LEU A O 1
ATOM 1388 N N . ILE A 1 175 ? 7.327 -1.124 10.899 1.00 90.31 175 ILE A N 1
ATOM 1389 C CA . ILE A 1 175 ? 7.260 -1.177 12.370 1.00 90.31 175 ILE A CA 1
ATOM 1390 C C . ILE A 1 175 ? 6.847 0.186 12.942 1.00 90.31 175 ILE A C 1
ATOM 1392 O O . ILE A 1 175 ? 5.990 0.257 13.821 1.00 90.31 175 ILE A O 1
ATOM 1396 N N . LYS A 1 176 ? 7.419 1.281 12.419 1.00 90.38 176 LYS A N 1
ATOM 1397 C CA . LYS A 1 176 ? 7.060 2.642 12.847 1.00 90.38 176 LYS A CA 1
ATOM 1398 C C . LYS A 1 176 ? 5.610 2.981 12.511 1.00 90.38 176 LYS A C 1
ATOM 1400 O O . LYS A 1 176 ? 4.906 3.485 13.374 1.00 90.38 176 LYS A O 1
ATOM 1405 N N . VAL A 1 177 ? 5.173 2.700 11.282 1.00 87.62 177 VAL A N 1
ATOM 1406 C CA . VAL A 1 177 ? 3.799 2.991 10.842 1.00 87.62 177 VAL A CA 1
ATOM 1407 C C . VAL A 1 177 ? 2.780 2.176 11.634 1.00 87.62 177 VAL A C 1
ATOM 1409 O O . VAL A 1 177 ? 1.789 2.736 12.082 1.00 87.62 177 VAL A O 1
ATOM 1412 N N . LEU A 1 178 ? 3.031 0.886 11.866 1.00 85.88 178 LEU A N 1
ATOM 1413 C CA . LEU A 1 178 ? 2.160 0.044 12.688 1.00 85.88 178 LEU A CA 1
ATOM 1414 C C . LEU A 1 178 ? 2.068 0.578 14.122 1.00 85.88 178 LEU A C 1
ATOM 1416 O O . LEU A 1 178 ? 0.969 0.736 14.638 1.00 85.88 178 LEU A O 1
ATOM 1420 N N . GLY A 1 179 ? 3.196 0.970 14.723 1.00 80.50 179 GLY A N 1
ATOM 1421 C CA . GLY A 1 179 ? 3.200 1.583 16.054 1.00 80.50 179 GLY A CA 1
ATOM 1422 C C . GLY A 1 179 ? 2.470 2.934 16.143 1.00 80.50 179 GLY A C 1
ATOM 1423 O O . GLY A 1 179 ? 2.015 3.302 17.223 1.00 80.50 179 GLY A O 1
ATOM 1424 N N . GLU A 1 180 ? 2.348 3.683 15.039 1.00 80.50 180 GLU A N 1
ATOM 1425 C CA . GLU A 1 180 ? 1.534 4.910 14.975 1.00 80.50 180 GLU A CA 1
ATOM 1426 C C . GLU A 1 180 ? 0.026 4.619 14.905 1.00 80.50 180 GLU A C 1
ATOM 1428 O O . GLU A 1 180 ? -0.777 5.430 15.375 1.00 80.50 180 GLU A O 1
ATOM 1433 N N . GLU A 1 181 ? -0.356 3.490 14.310 1.00 74.81 181 GLU A N 1
ATOM 1434 C CA . GLU A 1 181 ? -1.754 3.103 14.101 1.00 74.81 181 GLU A CA 1
ATOM 1435 C C . GLU A 1 181 ? -2.362 2.361 15.300 1.00 74.81 181 GLU A C 1
ATOM 1437 O O . GLU A 1 181 ? -3.576 2.450 15.488 1.00 74.81 181 GLU A O 1
ATOM 1442 N N . GLY A 1 182 ? -1.529 1.751 16.155 1.00 64.69 182 GLY A N 1
ATOM 1443 C CA . GLY A 1 182 ? -1.929 1.101 17.411 1.00 64.69 182 GLY A CA 1
ATOM 1444 C C . GLY A 1 182 ? -2.064 -0.403 17.265 1.00 64.69 182 GLY A C 1
ATOM 1445 O O . GLY A 1 182 ? -3.197 -0.892 17.458 1.00 64.69 182 GLY A O 1
#

pLDDT: mean 78.85, std 16.68, range [30.44, 96.81]

Secondary structure (DSSP, 8-state):
---------TTHHHHHHHHHHHHTT----HHHHHHHHTS----HHHHHHHHHHHHHHHS--GGGTT----SS---------HHHHHHHHHTT----TGGGGS-HHHHHHHHHHHHHHHHHHHHHH-----HHHHHHHHHHHHHTT-HHHHHHHHHHHHHSGGGTTS-HHHHHHHHHHHHHH-

Sequence (182 aa):
MIISKPLFRNYTPIANQVLTSMLQNRPFDAVLAGSVATSNSWTTEAVSEVLRSVSRFFFQSPRSIGRQKGFRHRSPLKQRNLKEESDRFSNGVLVLGPAAHRDPHKVNLGLDRAIEFYYWVETHFGFSHNETTCREMACVLARGSRLKALWDFVGDMSRRDRGGLVTTATVTCLIKVLGEEG